Protein AF-A0A498MLU3-F1 (afdb_monomer_lite)

Foldseek 3Di:
DDDPQPVLVVCLVVVNPQVDADPVRDGVLRVCVVVVVVSSNQVSLLSVLLVVLVVVLVVLVVCLVDCVQDPVQDDPVLSVQSVVLSVVLVVCSVPDDDDHSVNSVVSSVVSCVSCVVSVCSSPPPPPD

Organism: Labeo rohita (NCBI:txid84645)

Sequence (128 aa):
MWGQLDTLKTLVELNADFQAINFRGEKAVDVARRYGKLDCAEYLAWAEAKQSLQAFIQDVRDVIADPEKVQGKLSKEDKTVCINTCSAKSDWIHNTKNATIQDFSEQKKHLEDVLAPILLKLNTQCEN

InterPro domains:
  IPR029048 Heat shock protein 70kD, C-terminal domain superfamily [G3DSA:1.20.1270.10] (47-124)
  IPR029048 Heat shock protein 70kD, C-terminal domain superfamily [SSF100934] (48-125)
  IPR036770 Ankyrin repeat-containing domain superfamily [G3DSA:1.25.40.20] (1-46)
  IPR036770 Ankyrin repeat-containing domain superfamily [SSF48403] (2-50)

pLDDT: mean 90.86, std 11.51, range [36.12, 97.81]

Radius of gyration: 18.06 Å; chains: 1; bounding box: 43×30×45 Å

Structure (mmCIF, N/CA/C/O backbone):
data_AF-A0A498MLU3-F1
#
_entry.id   AF-A0A498MLU3-F1
#
loop_
_atom_site.group_PDB
_atom_site.id
_atom_site.type_symbol
_atom_site.label_atom_id
_atom_site.label_alt_id
_atom_site.label_comp_id
_atom_site.label_asym_id
_atom_site.label_entity_id
_atom_site.label_seq_id
_atom_site.pdbx_PDB_ins_code
_atom_site.Cartn_x
_atom_site.Cartn_y
_atom_site.Cartn_z
_atom_site.occupancy
_atom_site.B_iso_or_equiv
_atom_site.auth_seq_id
_atom_site.auth_comp_id
_atom_site.auth_asym_id
_atom_site.auth_atom_id
_atom_site.pdbx_PDB_model_num
ATOM 1 N N . MET A 1 1 ? 19.606 11.201 -21.912 1.00 42.72 1 MET A N 1
ATOM 2 C CA . MET A 1 1 ? 18.433 10.370 -22.256 1.00 42.72 1 MET A CA 1
ATOM 3 C C . MET A 1 1 ? 17.384 10.664 -21.192 1.00 42.72 1 MET A C 1
ATOM 5 O O . MET A 1 1 ? 17.579 10.276 -20.053 1.00 42.72 1 MET A O 1
ATOM 9 N N . TRP A 1 2 ? 16.395 11.499 -21.511 1.00 43.44 2 TRP A N 1
ATOM 10 C CA . TRP A 1 2 ? 15.367 11.963 -20.567 1.00 43.44 2 TRP A CA 1
ATOM 11 C C . TRP A 1 2 ? 14.456 10.785 -20.159 1.00 43.44 2 TRP A C 1
ATOM 13 O O . TRP A 1 2 ? 14.023 10.024 -21.022 1.00 43.44 2 TRP A O 1
ATOM 23 N N . GLY A 1 3 ? 14.132 10.655 -18.869 1.00 60.66 3 GLY A N 1
ATOM 24 C CA . GLY A 1 3 ? 12.722 10.592 -18.469 1.00 60.66 3 GLY A CA 1
ATOM 25 C C . GLY A 1 3 ? 12.034 9.275 -18.173 1.00 60.66 3 GLY A C 1
ATOM 26 O O . GLY A 1 3 ? 10.910 9.342 -17.712 1.00 60.66 3 GLY A O 1
ATOM 27 N N . GLN A 1 4 ? 12.620 8.094 -18.369 1.00 79.19 4 GLN A N 1
ATOM 28 C CA . GLN A 1 4 ? 11.842 6.869 -18.094 1.00 79.19 4 GLN A CA 1
ATOM 29 C C . GLN A 1 4 ? 11.482 6.736 -16.606 1.00 79.19 4 GLN A C 1
ATOM 31 O O . GLN A 1 4 ? 10.320 6.514 -16.277 1.00 79.19 4 GLN A O 1
ATOM 36 N N . LEU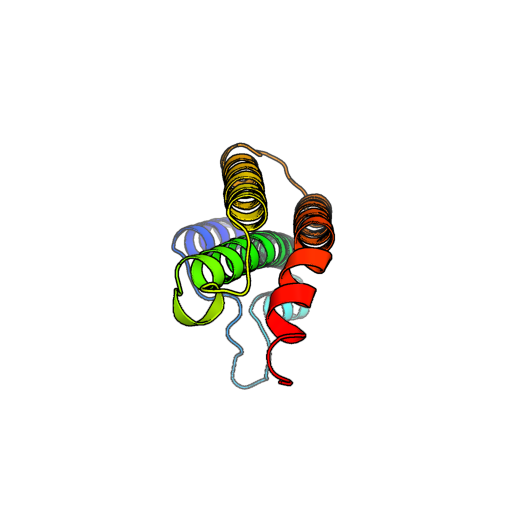 A 1 5 ? 12.454 6.949 -15.715 1.00 90.94 5 LEU A N 1
ATOM 37 C CA . LEU A 1 5 ? 12.221 6.898 -14.273 1.00 90.94 5 LEU A CA 1
ATOM 38 C C . LEU A 1 5 ? 11.464 8.129 -13.757 1.00 90.94 5 LEU A C 1
ATOM 40 O O . LEU A 1 5 ? 10.562 7.982 -12.943 1.00 90.94 5 LEU A O 1
ATOM 44 N N . ASP A 1 6 ? 11.797 9.332 -14.228 1.00 91.75 6 ASP A N 1
ATOM 45 C CA . ASP A 1 6 ? 11.141 10.558 -13.753 1.00 91.75 6 ASP A CA 1
ATOM 46 C C . ASP A 1 6 ? 9.681 10.635 -14.210 1.00 91.75 6 ASP A C 1
ATOM 48 O O . ASP A 1 6 ? 8.806 10.940 -13.407 1.00 91.75 6 ASP A O 1
ATOM 52 N N . THR A 1 7 ? 9.381 10.270 -15.461 1.00 93.00 7 THR A N 1
ATOM 53 C CA . THR A 1 7 ? 7.993 10.170 -15.932 1.00 93.00 7 THR A CA 1
ATOM 54 C C . THR A 1 7 ? 7.230 9.098 -15.164 1.00 93.00 7 THR A C 1
ATOM 56 O O . THR A 1 7 ? 6.083 9.323 -14.793 1.00 93.00 7 THR A O 1
ATOM 59 N N . LEU A 1 8 ? 7.858 7.955 -14.876 1.00 94.12 8 LEU A N 1
ATOM 60 C CA . LEU A 1 8 ? 7.252 6.920 -14.043 1.00 94.12 8 LEU A CA 1
ATOM 61 C C . LEU A 1 8 ? 6.942 7.429 -12.626 1.00 94.12 8 LEU A C 1
ATOM 63 O O . LEU A 1 8 ? 5.845 7.186 -12.129 1.00 94.12 8 LEU A O 1
ATOM 67 N N . LYS A 1 9 ? 7.865 8.168 -11.999 1.00 94.06 9 LYS A N 1
ATOM 68 C CA . LYS A 1 9 ? 7.645 8.817 -10.696 1.00 94.06 9 LYS A CA 1
ATOM 69 C C . LYS A 1 9 ? 6.451 9.761 -10.736 1.00 94.06 9 LYS A C 1
ATOM 71 O O . LYS A 1 9 ? 5.547 9.623 -9.920 1.00 94.06 9 LYS A O 1
ATOM 76 N N . THR A 1 10 ? 6.396 10.638 -11.736 1.00 94.62 10 THR A N 1
ATOM 77 C CA . THR A 1 10 ? 5.261 11.548 -11.927 1.00 94.62 10 THR A CA 1
ATOM 78 C C . THR A 1 10 ? 3.944 10.792 -12.125 1.00 94.62 10 THR A C 1
ATOM 80 O O . THR A 1 10 ? 2.931 11.183 -11.561 1.00 94.62 10 THR A O 1
ATOM 83 N N . LEU A 1 11 ? 3.926 9.690 -12.882 1.00 94.94 11 LEU A N 1
ATOM 84 C CA . LEU A 1 11 ? 2.713 8.880 -13.056 1.00 94.94 11 LEU A CA 1
ATOM 85 C C . LEU A 1 11 ? 2.233 8.268 -11.734 1.00 94.94 11 LEU A C 1
ATOM 87 O O . LEU A 1 11 ? 1.040 8.312 -11.441 1.00 94.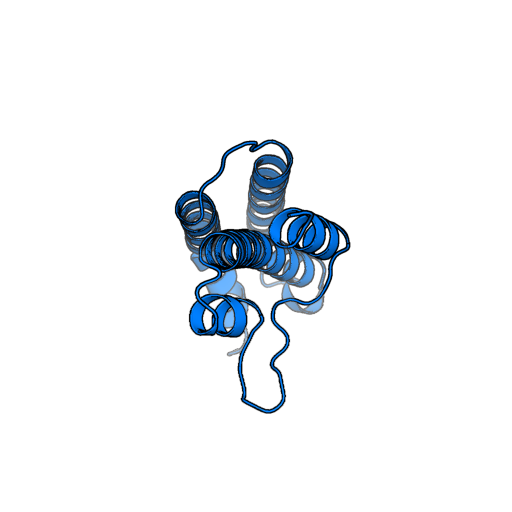94 11 LEU A O 1
ATOM 91 N N . VAL A 1 12 ? 3.149 7.731 -10.925 1.00 94.06 12 VAL A N 1
ATOM 92 C CA . VAL A 1 12 ? 2.822 7.198 -9.593 1.00 94.06 12 VAL A CA 1
ATOM 93 C C . VAL A 1 12 ? 2.296 8.304 -8.671 1.00 94.06 12 VAL A C 1
ATOM 95 O O . VAL A 1 12 ? 1.312 8.091 -7.965 1.00 94.06 12 VAL A O 1
ATOM 98 N N . GLU A 1 13 ? 2.897 9.496 -8.705 1.00 91.62 13 GLU A N 1
ATOM 99 C CA . GLU A 1 13 ? 2.432 10.674 -7.955 1.00 91.62 13 GLU A CA 1
ATOM 100 C C . GLU A 1 13 ? 1.038 11.148 -8.388 1.00 91.62 13 GLU A C 1
ATOM 102 O O . GLU A 1 13 ? 0.275 11.631 -7.556 1.00 91.62 13 GLU A O 1
ATOM 107 N N . LEU A 1 14 ? 0.678 10.960 -9.661 1.00 94.75 14 LEU A N 1
ATOM 108 C CA . LEU A 1 14 ? -0.651 11.242 -10.214 1.00 94.75 14 LEU A CA 1
ATOM 109 C C . LEU A 1 14 ? -1.650 10.086 -10.022 1.00 94.75 14 LEU A C 1
ATOM 111 O O . LEU A 1 14 ? -2.677 10.045 -10.699 1.00 94.75 14 LEU A O 1
ATOM 115 N N . ASN A 1 15 ? -1.358 9.144 -9.118 1.00 91.94 15 ASN A N 1
ATOM 116 C CA . ASN A 1 15 ? -2.209 7.994 -8.809 1.00 91.94 15 ASN A CA 1
ATOM 117 C C . ASN A 1 15 ? -2.503 7.084 -10.017 1.00 91.94 15 ASN A C 1
ATOM 119 O O . ASN A 1 15 ? -3.558 6.451 -10.068 1.00 91.94 15 ASN A O 1
ATOM 123 N N . ALA A 1 16 ? -1.584 6.983 -10.985 1.00 94.00 16 ALA A N 1
ATOM 124 C CA . ALA A 1 16 ? -1.719 6.011 -12.064 1.00 94.00 16 ALA A CA 1
ATOM 125 C C . ALA A 1 16 ? -1.765 4.579 -11.505 1.00 94.00 16 ALA A C 1
ATOM 127 O O . ALA A 1 16 ? -0.978 4.211 -10.629 1.00 94.00 16 ALA A O 1
ATOM 128 N N . ASP A 1 17 ? -2.661 3.756 -12.047 1.00 94.50 17 ASP A N 1
ATOM 129 C CA . ASP A 1 17 ? -2.768 2.352 -11.663 1.00 94.50 17 ASP A CA 1
ATOM 130 C C . ASP A 1 17 ? -1.638 1.528 -12.300 1.00 94.50 17 ASP A C 1
ATOM 132 O O . ASP A 1 17 ? -1.718 1.076 -13.442 1.00 94.50 17 ASP A O 1
ATOM 136 N N . PHE A 1 18 ? -0.557 1.344 -11.543 1.00 92.94 18 PHE A N 1
ATOM 137 C CA . PHE A 1 18 ? 0.577 0.500 -11.923 1.00 92.94 18 PHE A CA 1
ATOM 138 C C . PHE A 1 18 ? 0.397 -0.982 -11.539 1.00 92.94 18 PHE A C 1
ATOM 140 O O . PHE A 1 18 ? 1.267 -1.801 -11.852 1.00 92.94 18 PHE A O 1
ATOM 147 N N . GLN A 1 19 ? -0.710 -1.326 -10.870 1.00 93.56 19 GLN A N 1
ATOM 148 C CA . GLN A 1 19 ? -1.082 -2.695 -10.498 1.00 93.56 19 GLN A CA 1
ATOM 149 C C . GLN A 1 19 ? -1.889 -3.397 -11.591 1.00 93.56 19 GLN A C 1
ATOM 151 O O . GLN A 1 19 ? -1.961 -4.629 -11.602 1.00 93.56 19 GLN A O 1
ATOM 156 N N . ALA A 1 20 ? -2.468 -2.629 -12.516 1.00 95.06 20 ALA A N 1
ATOM 157 C CA . ALA A 1 20 ? -3.159 -3.146 -13.684 1.00 95.06 20 ALA A CA 1
ATOM 158 C C . ALA A 1 20 ? -2.280 -4.113 -14.494 1.00 95.06 20 ALA A C 1
ATOM 160 O O . ALA A 1 20 ? -1.085 -3.888 -14.717 1.00 95.06 20 ALA A O 1
ATOM 161 N N . ILE A 1 21 ? -2.908 -5.187 -14.973 1.00 96.31 21 ILE A N 1
ATOM 162 C CA . ILE A 1 21 ? -2.270 -6.194 -15.818 1.00 96.31 21 ILE A CA 1
ATOM 163 C C . ILE A 1 21 ? -2.565 -5.934 -17.294 1.00 96.31 21 ILE A C 1
ATOM 165 O O . ILE A 1 21 ? -3.673 -5.555 -17.674 1.00 96.31 21 ILE A O 1
ATOM 169 N N . ASN A 1 22 ? -1.571 -6.163 -18.148 1.00 93.94 22 ASN A N 1
ATOM 170 C CA . ASN A 1 22 ? -1.756 -6.114 -19.597 1.00 93.94 22 ASN A CA 1
ATOM 171 C C . ASN A 1 22 ? -2.335 -7.439 -20.149 1.00 93.94 22 ASN A C 1
ATOM 173 O O . ASN A 1 22 ? -2.570 -8.397 -19.415 1.00 93.94 22 ASN A O 1
ATOM 177 N N . PHE A 1 23 ? -2.506 -7.536 -21.473 1.00 95.38 23 PHE A N 1
ATOM 178 C CA . PHE A 1 23 ? -3.009 -8.744 -22.154 1.00 95.38 23 PHE A CA 1
ATOM 179 C C . PHE A 1 23 ? -2.144 -10.006 -21.959 1.00 95.38 23 PHE A C 1
ATOM 181 O O . PHE A 1 23 ? -2.581 -11.105 -22.289 1.00 95.38 23 PHE A O 1
ATOM 188 N N . ARG A 1 24 ? -0.912 -9.863 -21.453 1.00 92.88 24 ARG A N 1
ATOM 189 C CA . ARG A 1 24 ? -0.006 -10.967 -21.104 1.00 92.88 24 ARG A CA 1
ATOM 190 C C . ARG A 1 24 ? -0.038 -11.315 -19.613 1.00 92.88 24 ARG A C 1
ATOM 192 O O . ARG A 1 24 ? 0.751 -12.153 -19.189 1.00 92.88 24 ARG A O 1
ATOM 199 N N . GLY A 1 25 ? -0.902 -10.671 -18.828 1.00 95.69 25 GLY A N 1
ATOM 200 C CA . GLY A 1 25 ? -0.964 -10.842 -17.377 1.00 95.69 25 GLY A CA 1
ATOM 201 C C . GLY A 1 25 ? 0.197 -10.188 -16.623 1.00 95.69 25 GLY A C 1
ATOM 202 O O . GLY A 1 25 ? 0.447 -10.552 -15.481 1.00 95.69 25 GLY A O 1
ATOM 203 N N . GLU A 1 26 ? 0.928 -9.258 -17.245 1.00 95.56 26 GLU A N 1
ATOM 204 C CA . GLU A 1 26 ? 2.081 -8.590 -16.627 1.00 95.56 26 GLU A CA 1
ATOM 205 C C . GLU A 1 26 ? 1.669 -7.257 -16.000 1.00 95.56 26 GLU A C 1
ATOM 207 O O . GLU A 1 26 ? 1.020 -6.445 -16.670 1.00 95.56 26 GLU A O 1
ATOM 212 N N . LYS A 1 27 ? 2.115 -7.000 -14.764 1.00 96.19 27 LYS A N 1
ATOM 213 C CA . LYS A 1 27 ? 2.069 -5.666 -14.153 1.00 96.19 27 LYS A CA 1
ATOM 214 C C . LYS A 1 27 ? 3.180 -4.778 -14.714 1.00 96.19 27 LYS A C 1
ATOM 216 O O . LYS A 1 27 ? 4.139 -5.256 -15.329 1.00 96.19 27 LYS A O 1
ATOM 221 N N . ALA A 1 28 ? 3.122 -3.478 -14.422 1.00 95.06 28 ALA A N 1
ATOM 222 C CA . ALA A 1 28 ? 4.170 -2.534 -14.815 1.00 95.06 28 ALA A CA 1
ATOM 223 C C . ALA A 1 28 ? 5.576 -2.975 -14.351 1.00 95.06 28 ALA A C 1
ATOM 225 O O . ALA A 1 28 ? 6.548 -2.850 -15.102 1.00 95.06 28 ALA A O 1
ATOM 226 N N . VAL A 1 29 ? 5.687 -3.540 -13.139 1.00 95.69 29 VAL A N 1
ATOM 227 C CA . VAL A 1 29 ? 6.966 -4.009 -12.576 1.00 95.69 29 VAL A CA 1
ATOM 228 C C . VAL A 1 29 ? 7.550 -5.189 -13.360 1.00 95.69 29 VAL A C 1
ATOM 230 O O . VAL A 1 29 ? 8.761 -5.249 -13.582 1.00 95.69 29 VAL A O 1
ATOM 233 N N . ASP A 1 30 ? 6.702 -6.094 -13.847 1.00 95.44 30 ASP A N 1
ATOM 234 C CA . ASP A 1 30 ? 7.121 -7.267 -14.618 1.00 95.44 30 ASP A CA 1
ATOM 235 C C . ASP A 1 30 ? 7.627 -6.854 -15.998 1.00 95.44 30 ASP A C 1
ATOM 237 O O . ASP A 1 30 ? 8.679 -7.312 -16.451 1.00 95.44 30 ASP A O 1
ATOM 241 N N . VAL A 1 31 ? 6.927 -5.908 -16.632 1.00 94.81 31 VAL A N 1
ATOM 242 C CA . VAL A 1 31 ? 7.357 -5.307 -17.897 1.00 94.81 31 VAL A CA 1
ATOM 243 C C . VAL A 1 31 ? 8.716 -4.622 -17.725 1.00 94.81 31 VAL A C 1
ATOM 245 O O . VAL A 1 31 ? 9.622 -4.854 -18.528 1.00 94.81 31 VAL A O 1
ATOM 248 N N . ALA A 1 32 ? 8.901 -3.833 -16.661 1.00 95.19 32 ALA A N 1
ATOM 249 C CA . ALA A 1 32 ? 10.174 -3.170 -16.382 1.00 95.19 32 ALA A CA 1
ATOM 250 C C . ALA A 1 32 ? 11.326 -4.179 -16.222 1.00 95.19 32 ALA A C 1
ATOM 252 O O . ALA A 1 32 ? 12.375 -4.014 -16.850 1.00 95.19 32 ALA A O 1
ATOM 253 N N . ARG A 1 33 ? 11.121 -5.267 -15.465 1.00 94.62 33 ARG A N 1
ATOM 254 C CA . ARG A 1 33 ? 12.117 -6.344 -15.309 1.00 94.62 33 ARG A CA 1
ATOM 255 C C . ARG A 1 33 ? 12.432 -7.034 -16.634 1.00 94.62 33 ARG A C 1
ATOM 257 O O . ARG A 1 33 ? 13.603 -7.209 -16.960 1.00 94.62 33 ARG A O 1
ATOM 264 N N . ARG A 1 34 ? 11.409 -7.371 -17.426 1.00 94.50 34 ARG A N 1
ATOM 265 C CA . ARG A 1 34 ? 11.569 -8.060 -18.717 1.00 94.50 34 ARG A CA 1
ATOM 266 C C . ARG A 1 34 ? 12.415 -7.269 -19.714 1.00 94.50 34 ARG A C 1
ATOM 268 O O . ARG A 1 34 ? 13.158 -7.868 -20.484 1.00 94.50 34 ARG A O 1
ATOM 275 N N . TYR A 1 35 ? 12.328 -5.940 -19.692 1.00 93.00 35 TYR A N 1
ATOM 276 C CA . TYR A 1 35 ? 13.136 -5.062 -20.545 1.00 93.00 35 TYR A CA 1
ATOM 277 C C . TYR A 1 35 ? 14.435 -4.567 -19.882 1.00 93.00 35 TYR A C 1
ATOM 279 O O . TYR A 1 35 ? 15.077 -3.656 -20.408 1.00 93.00 35 TYR A O 1
ATOM 287 N N . GLY A 1 36 ? 14.830 -5.128 -18.732 1.00 92.94 36 GLY A N 1
ATOM 288 C CA . GLY A 1 36 ? 16.068 -4.763 -18.034 1.00 92.94 36 GLY A CA 1
ATOM 289 C C . GLY A 1 36 ? 16.065 -3.350 -17.440 1.00 92.94 36 GLY A C 1
ATOM 290 O O . GLY A 1 36 ? 17.123 -2.776 -17.198 1.00 92.94 36 GLY A O 1
ATOM 291 N N . LYS A 1 37 ? 14.889 -2.760 -17.210 1.00 94.06 37 LYS A N 1
ATOM 292 C CA . LYS A 1 37 ? 14.717 -1.429 -16.611 1.00 94.06 37 LYS A CA 1
ATOM 293 C C . LYS A 1 37 ? 14.693 -1.536 -15.089 1.00 94.06 37 LYS A C 1
ATOM 295 O O . LYS A 1 37 ? 13.659 -1.311 -14.465 1.00 94.06 37 LYS A O 1
ATOM 300 N N . LEU A 1 38 ? 15.830 -1.916 -14.507 1.00 93.19 38 LEU A N 1
ATOM 301 C CA . LEU A 1 38 ? 15.932 -2.250 -13.082 1.00 93.19 38 LEU A CA 1
ATOM 302 C C . LEU A 1 38 ? 15.565 -1.076 -12.165 1.00 93.19 38 LEU A C 1
ATOM 304 O O . LEU A 1 38 ? 14.763 -1.284 -11.266 1.00 93.19 38 LEU A O 1
ATOM 308 N N . ASP A 1 39 ? 16.011 0.150 -12.456 1.00 94.50 39 ASP A N 1
ATOM 309 C CA . ASP A 1 39 ? 15.651 1.332 -11.650 1.00 94.50 39 ASP A CA 1
ATOM 310 C C . ASP A 1 39 ? 14.134 1.591 -11.639 1.00 94.50 39 ASP A C 1
ATOM 312 O O . ASP A 1 39 ? 13.547 1.970 -10.627 1.00 94.50 39 ASP A O 1
ATOM 316 N N . CYS A 1 40 ? 13.469 1.361 -12.778 1.00 94.44 40 CYS A N 1
ATOM 317 C CA . CYS A 1 40 ? 12.014 1.475 -12.878 1.00 94.44 40 CYS A CA 1
ATOM 318 C C . CYS A 1 40 ? 11.319 0.346 -12.111 1.00 94.44 40 CYS A C 1
ATOM 320 O O . CYS A 1 40 ? 10.326 0.591 -11.434 1.00 94.44 40 CYS A O 1
ATOM 322 N N . ALA A 1 41 ? 11.837 -0.881 -12.207 1.00 95.44 41 ALA A N 1
ATOM 323 C CA . ALA A 1 41 ? 11.305 -2.028 -11.480 1.00 95.44 41 ALA A CA 1
ATOM 324 C C . ALA A 1 41 ? 11.460 -1.865 -9.960 1.00 95.44 41 ALA A C 1
ATOM 326 O O . ALA A 1 41 ? 10.540 -2.197 -9.217 1.00 95.44 41 ALA A O 1
ATOM 327 N N . GLU A 1 42 ? 12.593 -1.339 -9.500 1.00 95.25 42 GLU A N 1
ATOM 328 C CA . GLU A 1 42 ? 12.844 -1.051 -8.089 1.00 95.25 42 GLU A CA 1
ATOM 329 C C . GLU A 1 42 ? 11.900 0.038 -7.578 1.00 95.25 42 GLU A C 1
ATOM 331 O O . GLU A 1 42 ? 11.232 -0.152 -6.562 1.00 95.25 42 GLU A O 1
ATOM 336 N N . TYR A 1 43 ? 11.756 1.136 -8.324 1.00 95.62 43 TYR A N 1
ATOM 337 C CA . TYR A 1 43 ? 10.818 2.193 -7.962 1.00 95.62 43 TYR A CA 1
ATOM 338 C C . TYR A 1 43 ? 9.355 1.716 -7.956 1.00 95.62 43 TYR A C 1
ATOM 340 O O . TYR A 1 43 ? 8.597 2.073 -7.058 1.00 95.62 43 TYR A O 1
ATOM 348 N N . LEU A 1 44 ? 8.953 0.871 -8.910 1.00 96.25 44 LEU A N 1
ATOM 349 C CA . LEU A 1 44 ? 7.614 0.273 -8.934 1.00 96.25 44 LEU A CA 1
ATOM 350 C C . LEU A 1 44 ? 7.370 -0.651 -7.740 1.00 96.25 44 LEU A C 1
ATOM 352 O O . LEU A 1 44 ? 6.307 -0.577 -7.132 1.00 96.25 44 LEU A O 1
ATOM 356 N N . ALA A 1 45 ? 8.348 -1.479 -7.366 1.00 96.12 45 ALA A N 1
ATOM 357 C CA . ALA A 1 45 ? 8.247 -2.330 -6.181 1.00 96.12 45 ALA A CA 1
ATOM 358 C C . ALA A 1 45 ? 8.155 -1.498 -4.887 1.00 96.12 45 ALA A C 1
ATOM 360 O O . ALA A 1 45 ? 7.392 -1.824 -3.978 1.00 96.12 45 ALA A O 1
ATOM 361 N N . TRP A 1 46 ? 8.892 -0.386 -4.822 1.00 96.50 46 TRP A N 1
ATOM 362 C CA . TRP A 1 46 ? 8.785 0.599 -3.747 1.00 96.50 46 TRP A CA 1
ATOM 363 C C . TRP A 1 46 ? 7.398 1.244 -3.679 1.00 96.50 46 TRP A C 1
ATOM 365 O O . TRP A 1 46 ? 6.792 1.294 -2.605 1.00 96.50 46 TRP A O 1
ATOM 375 N N . ALA A 1 47 ? 6.862 1.678 -4.821 1.00 96.25 47 ALA A N 1
ATOM 376 C CA . ALA A 1 47 ? 5.530 2.264 -4.911 1.00 96.25 47 ALA A CA 1
ATOM 377 C C . ALA A 1 47 ? 4.438 1.257 -4.521 1.00 96.25 47 ALA A C 1
ATOM 379 O O . ALA A 1 47 ? 3.506 1.616 -3.805 1.00 96.25 47 ALA A O 1
ATOM 380 N N . GLU A 1 48 ? 4.579 -0.008 -4.923 1.00 95.81 48 GLU A N 1
ATOM 381 C CA . GLU A 1 48 ? 3.693 -1.111 -4.544 1.00 95.81 48 GLU A CA 1
ATOM 382 C C . GLU A 1 48 ? 3.690 -1.353 -3.031 1.00 95.81 48 GLU A C 1
ATOM 384 O O . GLU A 1 48 ? 2.619 -1.446 -2.434 1.00 95.81 48 GLU A O 1
ATOM 389 N N . ALA A 1 49 ? 4.857 -1.388 -2.382 1.00 96.56 49 ALA A N 1
ATOM 390 C CA . ALA A 1 49 ? 4.938 -1.564 -0.932 1.00 96.56 49 ALA A CA 1
ATOM 391 C C . ALA A 1 49 ? 4.283 -0.395 -0.174 1.00 96.56 49 ALA A C 1
ATOM 393 O O . ALA A 1 49 ? 3.497 -0.613 0.753 1.00 96.56 49 ALA A O 1
ATOM 394 N N . LYS A 1 50 ? 4.541 0.845 -0.612 1.00 96.44 50 LYS A N 1
ATOM 395 C CA . LYS A 1 50 ? 3.899 2.046 -0.062 1.00 96.44 50 LYS A CA 1
ATOM 396 C C . LYS A 1 50 ? 2.379 2.015 -0.249 1.00 96.44 50 LYS A C 1
ATOM 398 O O . LYS A 1 50 ? 1.647 2.218 0.719 1.00 96.44 50 LYS A O 1
ATOM 403 N N . GLN A 1 51 ? 1.905 1.723 -1.461 1.00 95.75 51 GLN A N 1
ATOM 404 C CA . GLN A 1 51 ? 0.478 1.632 -1.779 1.00 95.75 51 GLN A CA 1
ATOM 405 C C . GLN A 1 51 ? -0.205 0.516 -0.982 1.00 95.75 51 GLN A C 1
ATOM 407 O O . GLN A 1 51 ? -1.309 0.713 -0.495 1.00 95.75 51 GLN A O 1
ATOM 412 N N . SER A 1 52 ? 0.457 -0.625 -0.788 1.00 96.31 52 SER A N 1
ATOM 413 C CA . SER A 1 52 ? -0.055 -1.755 -0.003 1.00 96.31 52 SER A CA 1
ATOM 414 C C . SER A 1 52 ? -0.310 -1.382 1.460 1.00 96.31 52 SER A C 1
ATOM 416 O O . SER A 1 52 ? -1.332 -1.767 2.029 1.00 96.31 52 SER A O 1
ATOM 418 N N . LEU A 1 53 ? 0.581 -0.590 2.068 1.00 97.31 53 LEU A N 1
ATOM 419 C CA . LEU A 1 53 ? 0.360 -0.043 3.407 1.00 97.31 53 LEU A CA 1
ATOM 420 C C . LEU A 1 53 ? -0.784 0.985 3.419 1.00 97.31 53 LEU A C 1
ATOM 422 O O . LEU A 1 53 ? -1.632 0.937 4.306 1.00 97.31 53 LEU A O 1
ATOM 426 N N . GLN A 1 54 ? -0.829 1.897 2.443 1.00 96.50 54 GLN A N 1
ATOM 427 C CA . GLN A 1 54 ? -1.897 2.902 2.340 1.00 96.50 54 GLN A CA 1
ATOM 428 C C . GLN A 1 54 ? -3.278 2.264 2.146 1.00 96.50 54 GLN A C 1
ATOM 430 O O . GLN A 1 54 ? -4.230 2.677 2.801 1.00 96.50 54 GLN A O 1
ATOM 435 N N . ALA A 1 55 ? -3.369 1.243 1.292 1.00 96.38 55 ALA A N 1
ATOM 436 C CA . ALA A 1 55 ? -4.586 0.480 1.055 1.00 96.38 55 ALA A CA 1
ATOM 437 C C . ALA A 1 55 ? -5.053 -0.202 2.342 1.00 96.38 55 ALA A C 1
ATOM 439 O O . ALA A 1 55 ? -6.192 -0.011 2.740 1.00 96.38 55 ALA A O 1
ATOM 440 N N . PHE A 1 56 ? -4.155 -0.877 3.068 1.00 96.69 56 PHE A N 1
ATOM 441 C CA . PHE A 1 56 ? -4.527 -1.527 4.325 1.00 96.69 56 PHE A CA 1
ATOM 442 C C . PHE A 1 56 ? -4.994 -0.529 5.398 1.00 96.69 56 PHE A C 1
ATOM 444 O O . PHE A 1 56 ? -5.965 -0.782 6.106 1.00 96.69 56 PHE A O 1
ATOM 451 N N . ILE A 1 57 ? -4.348 0.639 5.498 1.00 97.38 57 ILE A N 1
ATOM 452 C CA . ILE A 1 57 ? -4.818 1.731 6.366 1.00 97.38 57 ILE A CA 1
ATOM 453 C C . ILE A 1 57 ? -6.235 2.168 5.972 1.00 97.38 57 ILE A C 1
ATOM 455 O O . ILE A 1 57 ? -7.065 2.408 6.851 1.00 97.38 57 ILE A O 1
ATOM 459 N N . GLN A 1 58 ? -6.506 2.297 4.672 1.00 96.88 58 GLN A N 1
ATOM 460 C CA . GLN A 1 58 ? -7.817 2.705 4.180 1.00 96.88 58 GLN A CA 1
ATOM 461 C C . GLN A 1 58 ? -8.877 1.632 4.445 1.00 96.88 58 GLN A C 1
ATOM 463 O O . GLN A 1 58 ? -9.917 1.962 5.002 1.00 96.88 58 GLN A O 1
ATOM 468 N N . ASP A 1 59 ? -8.580 0.360 4.178 1.00 94.94 59 ASP A N 1
ATOM 469 C CA . ASP A 1 59 ? -9.478 -0.766 4.453 1.00 94.94 59 ASP A CA 1
ATOM 470 C C . ASP A 1 59 ? -9.889 -0.799 5.931 1.00 94.94 59 ASP A C 1
ATOM 472 O O . ASP A 1 59 ? -11.063 -0.951 6.269 1.00 94.94 59 ASP A O 1
ATOM 476 N N . VAL A 1 60 ? -8.927 -0.602 6.838 1.00 94.44 60 VAL A N 1
ATOM 477 C CA . VAL A 1 60 ? -9.193 -0.542 8.280 1.00 94.44 60 VAL A CA 1
ATOM 478 C C . VAL A 1 60 ? -10.086 0.651 8.623 1.00 94.44 60 VAL A C 1
ATOM 480 O O . VAL A 1 60 ? -11.025 0.508 9.407 1.00 94.44 60 VAL A O 1
ATOM 483 N N . ARG A 1 61 ? -9.827 1.828 8.040 1.00 94.88 61 ARG A N 1
ATOM 484 C CA . ARG A 1 61 ? -10.668 3.019 8.238 1.00 94.88 61 ARG A CA 1
ATOM 485 C C . ARG A 1 61 ? -12.091 2.798 7.739 1.00 94.88 61 ARG A C 1
ATOM 487 O O . ARG A 1 61 ? -13.022 3.160 8.454 1.00 94.88 61 ARG A O 1
ATOM 494 N N . ASP A 1 62 ? -12.250 2.173 6.581 1.00 94.38 62 ASP A N 1
ATOM 495 C CA . ASP A 1 62 ? -13.552 1.875 5.986 1.00 94.38 62 ASP A CA 1
ATOM 496 C C . ASP A 1 62 ? -14.330 0.877 6.850 1.00 94.38 62 ASP A C 1
ATOM 498 O O . ASP A 1 62 ? -15.511 1.085 7.123 1.00 94.38 62 ASP A O 1
ATOM 502 N N . VAL A 1 63 ? -13.659 -0.153 7.381 1.00 91.62 63 VAL A N 1
ATOM 503 C CA . VAL A 1 63 ? -14.261 -1.083 8.350 1.00 91.62 63 VAL A CA 1
ATOM 504 C C . VAL A 1 63 ? -14.740 -0.353 9.602 1.00 91.62 63 VAL A C 1
ATOM 506 O O . VAL A 1 63 ? -15.813 -0.669 10.097 1.00 91.62 63 VAL A O 1
ATOM 509 N N . ILE A 1 64 ? -13.981 0.616 10.122 1.00 91.44 64 ILE A N 1
ATOM 510 C CA . ILE A 1 64 ? -14.350 1.354 11.344 1.00 91.44 64 ILE A CA 1
ATOM 511 C C . ILE A 1 64 ? -15.475 2.358 11.103 1.00 91.44 64 ILE A C 1
ATOM 513 O O . ILE A 1 64 ? -16.278 2.606 12.007 1.00 91.44 64 ILE A O 1
ATOM 517 N N . ALA A 1 65 ? -15.501 2.956 9.914 1.00 91.19 65 ALA A N 1
ATOM 518 C CA . ALA A 1 65 ? -16.519 3.910 9.505 1.00 91.19 65 ALA A CA 1
ATOM 519 C C . ALA A 1 65 ? -17.875 3.238 9.255 1.00 91.19 65 ALA A C 1
ATOM 521 O O . ALA A 1 65 ? -18.896 3.905 9.395 1.00 91.19 65 ALA A O 1
ATOM 522 N N . ASP A 1 66 ? -17.880 1.944 8.924 1.00 91.62 66 ASP A N 1
ATOM 523 C CA . ASP A 1 66 ? -19.071 1.128 8.695 1.00 91.62 66 ASP A CA 1
ATOM 524 C C . ASP A 1 66 ? -19.732 0.707 10.028 1.00 91.62 66 ASP A C 1
ATOM 526 O O . ASP A 1 66 ? -19.231 -0.191 10.720 1.00 91.62 66 ASP A O 1
ATOM 530 N N . PRO A 1 67 ? -20.875 1.314 10.413 1.00 87.19 67 PRO A N 1
ATOM 531 C CA . PRO A 1 67 ? -21.543 0.999 11.669 1.00 87.19 67 PRO A CA 1
ATOM 532 C C . PRO A 1 67 ? -22.031 -0.449 11.726 1.00 87.19 67 PRO A C 1
ATOM 534 O O . PRO A 1 67 ? -21.995 -1.034 12.803 1.00 87.19 67 PRO A O 1
ATOM 537 N N . GLU A 1 68 ? -22.432 -1.050 10.601 1.00 87.88 68 GLU A N 1
ATOM 538 C CA . GLU A 1 68 ? -22.920 -2.436 10.563 1.00 87.88 68 GLU A CA 1
ATOM 539 C C . GLU A 1 68 ? -21.801 -3.423 10.907 1.00 87.88 68 GLU A C 1
ATOM 541 O O . GLU A 1 68 ? -22.027 -4.434 11.578 1.00 87.88 68 GLU A O 1
ATOM 546 N N . LYS A 1 69 ? -20.565 -3.104 10.510 1.00 84.12 69 LYS A N 1
ATOM 547 C CA . LYS A 1 69 ? -19.394 -3.921 10.840 1.00 84.12 69 LYS A CA 1
ATOM 548 C C . LYS A 1 69 ? -18.924 -3.747 12.276 1.00 84.12 69 LYS A C 1
ATOM 550 O O . LYS A 1 69 ? -18.405 -4.708 12.833 1.00 84.12 69 LYS A O 1
ATOM 555 N N . VAL A 1 70 ? -19.081 -2.574 12.894 1.00 88.56 70 VAL A N 1
ATOM 556 C CA . VAL A 1 70 ? -18.483 -2.306 14.221 1.00 88.56 70 VAL A CA 1
ATOM 557 C C . VAL A 1 70 ? -19.459 -2.205 15.384 1.00 88.56 70 VAL A C 1
ATOM 559 O O . VAL A 1 70 ? -19.029 -2.291 16.539 1.00 88.56 70 VAL A O 1
ATOM 562 N N . GLN A 1 71 ? -20.745 -1.963 15.133 1.00 86.00 71 GLN A N 1
ATOM 563 C CA . GLN A 1 71 ? -21.744 -1.795 16.186 1.00 86.00 71 GLN A CA 1
ATOM 564 C C . GLN A 1 71 ? -21.912 -3.102 16.964 1.00 86.00 71 GLN A C 1
ATOM 566 O O . GLN A 1 71 ? -22.109 -4.166 16.391 1.00 86.00 71 GLN A O 1
ATOM 571 N N . GLY A 1 72 ? -21.778 -3.029 18.290 1.00 82.88 72 GLY A N 1
ATOM 572 C CA . GLY A 1 72 ? -21.839 -4.199 19.171 1.00 82.88 72 GLY A CA 1
ATOM 573 C C . GLY A 1 72 ? -20.615 -5.125 19.117 1.00 82.88 72 GLY A C 1
ATOM 574 O O . GLY A 1 72 ? -20.435 -5.905 20.044 1.00 82.88 72 GLY A O 1
ATOM 575 N N . LYS A 1 73 ? -19.746 -5.009 18.099 1.00 86.81 73 LYS A N 1
ATOM 576 C CA . LYS A 1 73 ? -18.558 -5.867 17.928 1.00 86.81 73 LYS A CA 1
ATOM 577 C C . LYS A 1 73 ? -17.268 -5.264 18.481 1.00 86.81 73 LYS A C 1
ATOM 579 O O . LYS A 1 73 ? -16.439 -5.993 19.018 1.00 86.81 73 LYS A O 1
ATOM 584 N N . LEU A 1 74 ? -17.085 -3.948 18.346 1.00 90.00 74 LEU A N 1
ATOM 585 C CA . LEU A 1 74 ? -15.871 -3.251 18.788 1.00 90.00 74 LEU A CA 1
ATOM 586 C C . LEU A 1 74 ? -16.151 -2.300 19.947 1.00 90.00 74 LEU A C 1
ATOM 588 O O . LEU A 1 74 ? -17.093 -1.500 19.889 1.00 90.00 74 LEU A O 1
ATOM 592 N N . SER A 1 75 ? -15.286 -2.329 20.965 1.00 91.25 75 SER A N 1
ATOM 593 C CA . SER A 1 75 ? -15.341 -1.358 22.058 1.00 91.25 75 SER A CA 1
ATOM 594 C C . SER A 1 75 ? -14.871 0.031 21.606 1.00 91.25 75 SER A C 1
ATOM 596 O O . SER A 1 75 ? -14.298 0.214 20.526 1.00 91.25 75 SER A O 1
ATOM 598 N N . LYS A 1 76 ? -15.108 1.049 22.443 1.00 90.62 76 LYS A N 1
ATOM 599 C CA . LYS A 1 76 ? -14.609 2.407 22.186 1.00 90.62 76 LYS A CA 1
ATOM 600 C C . LYS A 1 76 ? -13.077 2.436 22.158 1.00 90.62 76 LYS A C 1
ATOM 602 O O . LYS A 1 76 ? -12.487 3.160 21.356 1.00 90.62 76 LYS A O 1
ATOM 607 N N . GLU A 1 77 ? -12.449 1.633 23.007 1.00 92.12 77 GLU A N 1
ATOM 608 C CA . GLU A 1 77 ? -11.002 1.459 23.092 1.00 92.12 77 GLU A CA 1
ATOM 609 C C . GLU A 1 77 ? -10.467 0.798 21.819 1.00 92.12 77 GLU A C 1
ATOM 611 O O . GLU A 1 77 ? -9.546 1.347 21.221 1.00 92.12 77 GLU A O 1
ATOM 616 N N . ASP A 1 78 ? -11.091 -0.291 21.344 1.00 93.12 78 ASP A N 1
ATOM 617 C CA . ASP A 1 78 ? -10.701 -0.962 20.091 1.00 93.12 78 ASP A CA 1
ATOM 618 C C . ASP A 1 78 ? -10.722 0.022 18.907 1.00 93.12 78 ASP A C 1
ATOM 620 O O . ASP A 1 78 ? -9.743 0.146 18.169 1.00 93.12 78 ASP A O 1
ATOM 624 N N . LYS A 1 79 ? -11.803 0.804 18.766 1.00 91.75 79 LYS A N 1
ATOM 625 C CA . LYS A 1 79 ? -11.911 1.836 17.717 1.00 91.75 79 LYS A CA 1
ATOM 626 C C . LYS A 1 79 ? -10.819 2.898 17.841 1.00 91.75 79 LYS A C 1
ATOM 628 O O . LYS A 1 79 ? -10.242 3.313 16.838 1.00 91.75 79 LYS A O 1
ATOM 633 N N . THR A 1 80 ? -10.529 3.330 19.068 1.00 94.19 80 THR A N 1
ATOM 634 C CA . THR A 1 80 ? -9.498 4.339 19.347 1.00 94.19 80 THR A CA 1
ATOM 635 C C . THR A 1 80 ? -8.108 3.826 18.980 1.00 94.19 80 THR A C 1
ATOM 637 O O . THR A 1 80 ? -7.342 4.559 18.355 1.00 94.19 80 THR A O 1
ATOM 640 N N . VAL A 1 81 ? -7.789 2.567 19.306 1.00 95.19 81 VAL A N 1
ATOM 641 C CA . VAL A 1 81 ? -6.528 1.922 18.911 1.00 95.19 81 VAL A CA 1
ATOM 642 C C . VAL A 1 81 ? -6.394 1.931 17.395 1.00 95.19 81 VAL A C 1
ATOM 644 O O . VAL A 1 81 ? -5.399 2.445 16.887 1.00 95.19 81 VAL A O 1
ATOM 647 N N . CYS A 1 82 ? -7.412 1.469 16.665 1.00 94.19 82 CYS A N 1
ATOM 648 C CA . CYS A 1 82 ? -7.336 1.436 15.211 1.00 94.19 82 CYS A CA 1
ATOM 649 C C . CYS A 1 82 ? -7.131 2.822 14.592 1.00 94.19 82 CYS A C 1
ATOM 651 O O . CYS A 1 82 ? -6.260 2.982 13.736 1.00 94.19 82 CYS A O 1
ATOM 653 N N . ILE A 1 83 ? -7.902 3.825 15.029 1.00 94.69 83 ILE A N 1
ATOM 654 C CA . ILE A 1 83 ? -7.794 5.202 14.526 1.00 94.69 83 ILE A CA 1
ATOM 655 C C . ILE A 1 83 ? -6.389 5.748 14.792 1.00 94.69 83 ILE A C 1
ATOM 657 O O . ILE A 1 83 ? -5.741 6.242 13.870 1.00 94.69 83 ILE A O 1
ATOM 661 N N . ASN A 1 84 ? -5.891 5.616 16.023 1.00 96.12 84 ASN A N 1
ATOM 662 C CA . ASN A 1 84 ? -4.584 6.140 16.407 1.00 96.12 84 ASN A CA 1
ATOM 663 C C . ASN A 1 84 ? -3.447 5.450 15.650 1.00 96.12 84 ASN A C 1
ATOM 665 O O . ASN A 1 84 ? -2.556 6.128 15.140 1.00 96.12 84 ASN A O 1
ATOM 669 N N . THR A 1 85 ? -3.474 4.118 15.535 1.00 96.00 85 THR A N 1
ATOM 670 C CA . THR A 1 85 ? -2.437 3.386 14.798 1.00 96.00 85 THR A CA 1
ATOM 671 C C . THR A 1 85 ? -2.490 3.715 13.304 1.00 96.00 85 THR A C 1
ATOM 673 O O . THR A 1 85 ? -1.446 3.995 12.720 1.00 96.00 85 THR A O 1
ATOM 676 N N . CYS A 1 86 ? -3.674 3.781 12.685 1.00 96.56 86 CYS A N 1
ATOM 677 C CA . CYS A 1 86 ? -3.825 4.165 11.275 1.00 96.56 86 CYS A CA 1
ATOM 678 C C . CYS A 1 86 ? -3.326 5.588 10.994 1.00 96.56 86 CYS A C 1
ATOM 680 O O . CYS A 1 86 ? -2.650 5.821 9.988 1.00 96.56 86 CYS A O 1
ATOM 682 N N . SER A 1 87 ? -3.638 6.541 11.876 1.00 97.00 87 SER A N 1
ATOM 683 C CA . SER A 1 87 ? -3.147 7.918 11.773 1.00 97.00 87 SER A CA 1
ATOM 684 C C . SER A 1 87 ? -1.629 7.975 11.919 1.00 97.00 87 SER A C 1
ATOM 686 O O . SER A 1 87 ? -0.969 8.502 11.032 1.00 97.00 87 SER A O 1
ATOM 688 N N . ALA A 1 88 ? -1.058 7.310 12.928 1.00 97.06 88 ALA A N 1
ATOM 689 C CA . ALA A 1 88 ? 0.392 7.256 13.116 1.00 97.06 88 ALA A CA 1
ATOM 690 C C . ALA A 1 88 ? 1.131 6.660 11.902 1.00 97.06 88 ALA A C 1
ATOM 692 O O . ALA A 1 88 ? 2.166 7.184 11.488 1.00 97.06 88 ALA A O 1
ATOM 693 N N . LYS A 1 89 ? 0.602 5.585 11.294 1.00 96.94 89 LYS A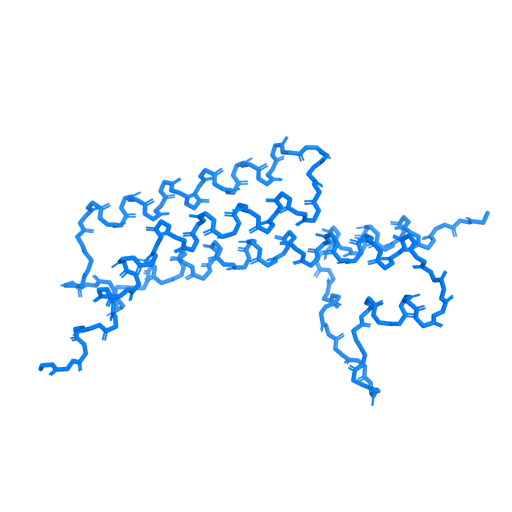 N 1
ATOM 694 C CA . LYS A 1 89 ? 1.182 5.017 10.065 1.00 96.94 89 LYS A CA 1
ATOM 695 C C . LYS A 1 89 ? 1.025 5.959 8.868 1.00 96.94 89 LYS A C 1
ATOM 697 O O . LYS A 1 89 ? 1.971 6.102 8.102 1.00 96.94 89 LYS A O 1
ATOM 702 N N . SER A 1 90 ? -0.119 6.632 8.724 1.00 96.56 90 SER A N 1
ATOM 703 C CA . SER A 1 90 ? -0.324 7.637 7.665 1.00 96.56 90 SER A CA 1
ATOM 704 C C . SER A 1 90 ? 0.689 8.776 7.785 1.00 96.56 90 SER A C 1
ATOM 706 O O . SER A 1 90 ? 1.371 9.103 6.817 1.00 96.56 90 SER A O 1
ATOM 708 N N . ASP A 1 91 ? 0.848 9.324 8.990 1.00 97.12 91 ASP A N 1
ATOM 709 C CA . ASP A 1 91 ? 1.791 10.404 9.273 1.00 97.12 91 ASP A CA 1
ATOM 710 C C . ASP A 1 91 ? 3.231 9.975 8.985 1.00 97.12 91 ASP A C 1
ATOM 712 O O . ASP A 1 91 ? 4.010 10.739 8.414 1.00 97.12 91 ASP A O 1
ATOM 716 N N . TRP A 1 92 ? 3.591 8.734 9.319 1.00 97.25 92 TRP A N 1
ATOM 717 C CA . TRP A 1 92 ? 4.900 8.185 8.978 1.00 97.25 92 TRP A CA 1
ATOM 718 C C . TRP A 1 92 ? 5.129 8.141 7.458 1.00 97.25 92 TRP A C 1
ATOM 720 O O . TRP A 1 92 ? 6.184 8.576 6.998 1.00 97.25 92 TRP A O 1
ATOM 730 N N . ILE A 1 93 ? 4.138 7.711 6.665 1.00 95.19 93 ILE A N 1
ATOM 731 C CA . ILE A 1 93 ? 4.229 7.678 5.191 1.00 95.19 93 ILE A CA 1
ATOM 732 C C . ILE A 1 93 ? 4.435 9.082 4.605 1.00 95.19 93 ILE A C 1
ATOM 734 O O . ILE A 1 93 ? 5.161 9.231 3.622 1.00 95.19 93 ILE A O 1
ATOM 738 N N . HIS A 1 94 ? 3.802 10.105 5.184 1.00 92.81 94 HIS A N 1
ATOM 739 C CA . HIS A 1 94 ? 3.919 11.488 4.712 1.00 92.81 94 HIS A CA 1
ATOM 740 C C . HIS A 1 94 ? 5.242 12.156 5.105 1.00 92.81 94 HIS A C 1
ATOM 742 O O . HIS A 1 94 ? 5.734 13.007 4.367 1.00 92.81 94 HIS A O 1
ATOM 748 N N . ASN A 1 95 ? 5.823 11.777 6.245 1.00 94.12 95 ASN A N 1
ATOM 749 C CA . ASN A 1 95 ? 7.031 12.412 6.778 1.00 94.12 95 ASN A CA 1
ATOM 750 C C . ASN A 1 95 ? 8.329 11.661 6.448 1.00 94.12 95 ASN A C 1
ATOM 752 O O . ASN A 1 95 ? 9.418 12.233 6.549 1.00 94.12 95 ASN A O 1
ATOM 756 N N . THR A 1 96 ? 8.243 10.389 6.057 1.00 92.25 96 THR A N 1
ATOM 757 C CA . THR A 1 96 ? 9.421 9.604 5.690 1.00 92.25 96 THR A CA 1
ATOM 758 C C . THR A 1 96 ? 9.972 10.028 4.326 1.00 92.25 96 THR A C 1
ATOM 760 O O . THR A 1 96 ? 9.247 10.103 3.336 1.00 92.25 96 THR A O 1
ATOM 763 N N . LYS A 1 97 ? 11.276 10.324 4.264 1.00 87.56 97 LYS A N 1
ATOM 764 C CA . LYS A 1 97 ? 11.946 10.783 3.031 1.00 87.56 97 LYS A CA 1
ATOM 765 C C . LYS A 1 97 ? 12.619 9.652 2.256 1.00 87.56 97 LYS A C 1
ATOM 767 O O . LYS A 1 97 ? 12.595 9.662 1.034 1.00 87.56 97 LYS A O 1
ATOM 772 N N . ASN A 1 98 ? 13.197 8.688 2.973 1.00 88.94 98 ASN A N 1
ATOM 773 C CA . ASN A 1 98 ? 14.055 7.641 2.411 1.00 88.94 98 ASN A CA 1
ATOM 774 C C . ASN A 1 98 ? 13.651 6.241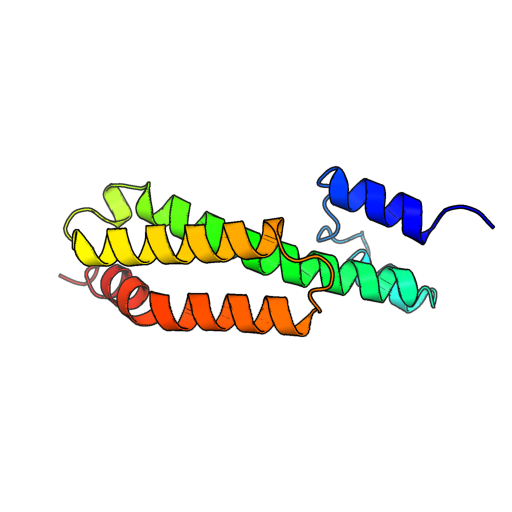 2.906 1.00 88.94 98 ASN A C 1
ATOM 776 O O . ASN A 1 98 ? 14.517 5.402 3.134 1.00 88.94 98 ASN A O 1
ATOM 780 N N . ALA A 1 99 ? 12.354 6.001 3.128 1.00 95.12 99 ALA A N 1
ATOM 781 C CA . ALA A 1 99 ? 11.870 4.663 3.468 1.00 95.12 99 ALA A CA 1
ATOM 782 C C . ALA A 1 99 ? 12.209 3.670 2.353 1.00 95.12 99 ALA A C 1
ATOM 784 O O . ALA A 1 99 ? 12.065 3.974 1.169 1.00 95.12 99 ALA A O 1
ATOM 785 N N . THR A 1 100 ? 12.621 2.474 2.739 1.00 95.94 100 THR A N 1
ATOM 786 C CA . THR A 1 100 ? 12.867 1.337 1.858 1.00 95.94 100 THR A CA 1
ATOM 787 C C . THR A 1 100 ? 11.595 0.505 1.667 1.00 95.94 100 THR A C 1
ATOM 789 O O . THR A 1 100 ? 10.618 0.642 2.404 1.00 95.94 100 THR A O 1
ATOM 792 N N . ILE A 1 101 ? 11.604 -0.408 0.687 1.00 95.31 101 ILE A N 1
ATOM 793 C CA . ILE A 1 101 ? 10.538 -1.417 0.499 1.00 95.31 101 ILE A CA 1
ATOM 794 C C . ILE A 1 101 ? 10.302 -2.209 1.793 1.00 95.31 101 ILE A C 1
ATOM 796 O O . ILE A 1 101 ? 9.165 -2.539 2.144 1.00 95.31 101 ILE A O 1
ATOM 800 N N . GLN A 1 102 ? 11.393 -2.517 2.495 1.00 96.19 102 GLN A N 1
ATOM 801 C CA . GLN A 1 102 ? 11.357 -3.287 3.723 1.00 96.19 102 GLN A CA 1
ATOM 802 C C . GLN A 1 102 ? 10.662 -2.481 4.828 1.00 96.19 102 GLN A C 1
ATOM 804 O O . GLN A 1 102 ? 9.723 -3.003 5.425 1.00 96.19 102 GLN A O 1
ATOM 809 N N . ASP A 1 103 ? 11.001 -1.196 4.994 1.00 97.31 103 ASP A N 1
ATOM 810 C CA . ASP A 1 103 ? 10.366 -0.337 5.999 1.00 97.31 103 ASP A CA 1
ATOM 811 C C . ASP A 1 103 ? 8.839 -0.312 5.831 1.00 97.31 103 ASP A C 1
ATOM 813 O O . ASP A 1 103 ? 8.101 -0.478 6.799 1.00 97.31 103 ASP A O 1
ATOM 817 N N . PHE A 1 104 ? 8.327 -0.173 4.600 1.00 97.56 104 PHE A N 1
ATOM 818 C CA . PHE A 1 104 ? 6.877 -0.238 4.354 1.00 97.56 104 PHE A CA 1
ATOM 819 C C . PHE A 1 104 ? 6.275 -1.591 4.744 1.00 97.56 104 PHE A C 1
ATOM 821 O O . PHE A 1 104 ? 5.176 -1.640 5.300 1.00 97.56 104 PHE A O 1
ATOM 828 N N . SER A 1 105 ? 6.999 -2.679 4.479 1.00 95.81 105 SER A N 1
ATOM 829 C CA . SER A 1 105 ? 6.573 -4.037 4.824 1.00 95.81 105 SER A CA 1
ATOM 830 C C . SER A 1 105 ? 6.522 -4.243 6.342 1.00 95.81 105 SER A C 1
ATOM 832 O O . SER A 1 105 ? 5.560 -4.819 6.844 1.00 95.81 105 SER A O 1
ATOM 834 N N . GLU A 1 106 ? 7.495 -3.719 7.092 1.00 97.31 106 GLU A N 1
ATOM 835 C CA . GLU A 1 106 ? 7.492 -3.746 8.562 1.00 97.31 106 GLU A CA 1
ATOM 836 C C . GLU A 1 106 ? 6.386 -2.884 9.153 1.00 97.31 106 GLU A C 1
ATOM 838 O O . GLU A 1 106 ? 5.692 -3.310 10.076 1.00 97.31 106 GLU A O 1
ATOM 843 N N . GLN A 1 107 ? 6.176 -1.684 8.610 1.00 97.81 107 GLN A N 1
ATOM 844 C CA . GLN A 1 107 ? 5.096 -0.807 9.053 1.00 97.81 107 GLN A CA 1
ATOM 845 C C . GLN A 1 107 ? 3.725 -1.448 8.817 1.00 97.81 107 GLN A C 1
ATOM 847 O O . GLN A 1 107 ? 2.854 -1.334 9.686 1.00 97.81 107 GLN A O 1
ATOM 852 N N . LYS A 1 108 ? 3.554 -2.152 7.689 1.00 96.94 108 LYS A N 1
ATOM 853 C CA . LYS A 1 108 ? 2.347 -2.927 7.386 1.00 96.94 108 LYS A CA 1
ATOM 854 C C . LYS A 1 108 ? 2.179 -4.092 8.349 1.00 96.94 108 LYS A C 1
ATOM 856 O O . LYS A 1 108 ? 1.137 -4.176 8.987 1.00 96.94 108 LYS A O 1
ATOM 861 N N . LYS A 1 109 ? 3.214 -4.910 8.532 1.00 96.56 109 LYS A N 1
ATOM 862 C CA . LYS A 1 109 ? 3.176 -6.043 9.461 1.00 96.56 109 LYS A CA 1
ATOM 863 C C . LYS A 1 109 ? 2.865 -5.608 10.891 1.00 96.56 109 LYS A C 1
ATOM 865 O O . LYS A 1 109 ? 2.001 -6.179 11.535 1.00 96.56 109 LYS A O 1
ATOM 870 N N . HIS A 1 110 ? 3.492 -4.536 11.368 1.00 96.75 110 HIS A N 1
ATOM 871 C CA . HIS A 1 110 ? 3.178 -3.971 12.678 1.00 96.75 110 HIS A CA 1
ATOM 872 C C . HIS A 1 110 ? 1.711 -3.524 12.775 1.00 96.75 110 HIS A C 1
ATOM 874 O O . HIS A 1 110 ? 1.096 -3.649 13.831 1.00 96.75 110 HIS A O 1
ATOM 880 N N . LEU A 1 111 ? 1.148 -2.933 11.716 1.00 96.25 111 LEU A N 1
ATOM 881 C CA . LEU A 1 111 ? -0.268 -2.566 11.700 1.00 96.25 111 LEU A CA 1
ATOM 882 C C . LEU A 1 111 ? -1.154 -3.821 11.739 1.00 96.25 111 LEU A C 1
ATOM 884 O O . LEU A 1 111 ? -2.089 -3.866 12.529 1.00 96.25 111 LEU A O 1
ATOM 888 N N . GLU A 1 112 ? -0.832 -4.847 10.953 1.00 95.94 112 GLU A N 1
ATOM 889 C CA . GLU A 1 112 ? -1.533 -6.138 10.958 1.00 95.94 112 GLU A CA 1
ATOM 890 C C . GLU A 1 112 ? -1.490 -6.799 12.342 1.00 95.94 112 GLU A C 1
ATOM 892 O O . GLU A 1 112 ? -2.533 -7.192 12.850 1.00 95.94 112 GLU A O 1
ATOM 897 N N . ASP A 1 113 ? -0.326 -6.846 12.992 1.00 96.38 113 ASP A N 1
ATOM 898 C CA . ASP A 1 113 ? -0.140 -7.477 14.304 1.00 96.38 113 ASP A CA 1
ATOM 899 C C . ASP A 1 113 ? -0.932 -6.756 15.410 1.00 96.38 113 ASP A C 1
ATOM 901 O O . ASP A 1 113 ? -1.573 -7.398 16.245 1.00 96.38 113 ASP A O 1
ATOM 905 N N . VAL A 1 114 ? -0.938 -5.416 15.405 1.00 95.31 114 VAL A N 1
ATOM 906 C CA . VAL A 1 114 ? -1.723 -4.615 16.364 1.00 95.31 114 VAL A CA 1
ATOM 907 C C . VAL A 1 114 ? -3.226 -4.807 16.151 1.00 95.31 114 VAL A C 1
ATOM 909 O O . VAL A 1 114 ? -3.990 -4.823 17.118 1.00 95.31 114 VAL A O 1
ATOM 912 N N . LEU A 1 115 ? -3.664 -4.958 14.899 1.00 93.25 115 LEU A N 1
ATOM 913 C CA . LEU A 1 115 ? -5.081 -5.061 14.552 1.00 93.25 115 LEU A CA 1
ATOM 914 C C . LEU A 1 115 ? -5.611 -6.494 14.525 1.00 93.25 115 LEU A C 1
ATOM 916 O O . LEU A 1 115 ? -6.823 -6.677 14.620 1.00 93.25 115 LEU A O 1
ATOM 920 N N . ALA A 1 116 ? -4.748 -7.507 14.458 1.00 93.69 116 ALA A N 1
ATOM 921 C CA . ALA A 1 116 ? -5.115 -8.918 14.481 1.00 93.69 116 ALA A CA 1
ATOM 922 C C . ALA A 1 116 ? -6.145 -9.270 15.575 1.00 93.69 116 ALA A C 1
ATOM 924 O O . ALA A 1 116 ? -7.186 -9.838 15.233 1.00 93.69 116 ALA A O 1
ATOM 925 N N . PRO A 1 117 ? -5.960 -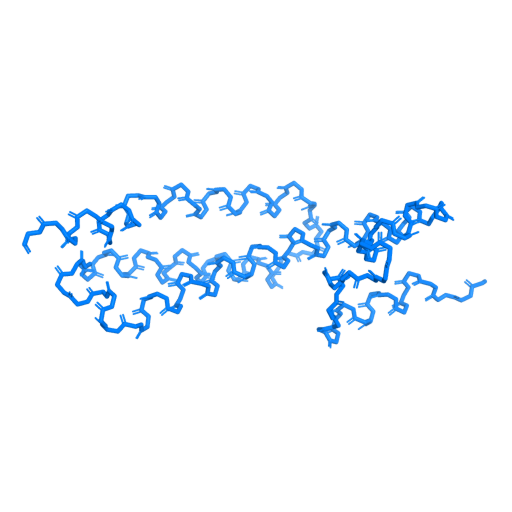8.900 16.863 1.00 92.94 117 PRO A N 1
ATOM 926 C CA . PRO A 1 117 ? -6.960 -9.196 17.891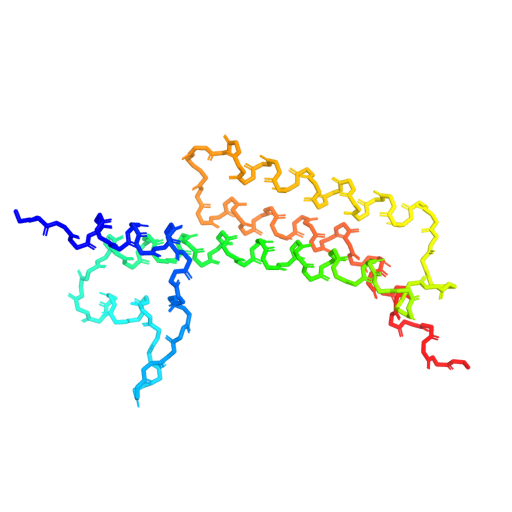 1.00 92.94 117 PRO A CA 1
ATOM 927 C C . PRO A 1 117 ? -8.307 -8.496 17.650 1.00 92.94 117 PRO A C 1
ATOM 929 O O . PRO A 1 117 ? -9.349 -9.029 18.023 1.00 92.94 117 PRO A O 1
ATOM 932 N N . ILE A 1 118 ? -8.310 -7.323 17.016 1.00 91.38 118 ILE A N 1
ATOM 933 C CA . ILE A 1 118 ? -9.522 -6.547 16.721 1.00 91.38 118 ILE A CA 1
ATOM 934 C C . ILE A 1 118 ? -10.269 -7.160 15.530 1.00 91.38 118 ILE A C 1
ATOM 936 O O . ILE A 1 118 ? -11.484 -7.341 15.586 1.00 91.38 118 ILE A O 1
ATOM 940 N N . LEU A 1 119 ? -9.544 -7.556 14.482 1.00 86.81 119 LEU A N 1
ATOM 941 C CA . LEU A 1 119 ? -10.105 -8.248 13.319 1.00 86.81 119 LEU A CA 1
ATOM 942 C C . LEU A 1 119 ? -10.697 -9.613 13.699 1.00 86.81 119 LEU A C 1
ATOM 944 O O . LEU A 1 119 ? -11.746 -9.994 13.185 1.00 86.81 119 LEU A O 1
ATOM 948 N N . LEU A 1 120 ? -10.084 -10.325 14.652 1.00 88.56 120 LEU A N 1
ATOM 949 C CA . LEU A 1 120 ? -10.654 -11.560 15.192 1.00 88.56 120 LEU A CA 1
ATOM 950 C C . LEU A 1 120 ? -12.011 -11.317 15.865 1.00 88.56 120 LEU A C 1
ATOM 952 O O . LEU A 1 120 ? -12.948 -12.062 15.593 1.00 88.56 120 LEU A O 1
ATOM 956 N N . LYS A 1 121 ? -12.154 -10.259 16.679 1.00 86.00 121 LYS A N 1
ATOM 957 C CA . LYS A 1 121 ? -13.440 -9.890 17.311 1.00 86.00 121 LYS A CA 1
ATOM 958 C C . LYS A 1 121 ? -14.543 -9.590 16.287 1.00 86.00 121 LYS A C 1
ATOM 960 O O . LYS A 1 121 ? -15.706 -9.892 16.539 1.00 86.00 121 LYS A O 1
ATOM 965 N N . LEU A 1 122 ? -14.193 -9.012 15.133 1.00 82.88 122 LEU A N 1
ATOM 966 C CA . LEU A 1 122 ? -15.149 -8.726 14.055 1.00 82.88 122 LEU A CA 1
ATOM 967 C C . LEU A 1 122 ? -15.711 -10.001 13.404 1.00 82.88 122 LEU A C 1
ATOM 969 O O . LEU A 1 122 ? -16.887 -10.021 13.024 1.00 82.88 122 LEU A O 1
ATOM 973 N N . ASN A 1 123 ? -14.882 -11.045 13.302 1.00 77.88 123 ASN A N 1
ATOM 974 C CA . ASN A 1 123 ? -15.212 -12.303 12.630 1.00 77.88 123 ASN A CA 1
ATOM 975 C C . ASN A 1 123 ? -15.884 -13.331 13.556 1.00 77.88 123 ASN A C 1
ATOM 977 O O . ASN A 1 123 ? -16.758 -14.064 13.106 1.00 77.88 123 ASN A O 1
ATOM 981 N N . THR A 1 124 ? -15.521 -13.387 14.843 1.00 65.94 124 THR A N 1
ATOM 982 C CA . THR A 1 124 ? -16.017 -14.413 15.786 1.00 65.94 124 THR A CA 1
ATOM 983 C C . THR A 1 124 ? -17.443 -14.188 16.296 1.00 65.94 124 THR A C 1
ATOM 985 O O . THR A 1 124 ? -18.020 -15.080 16.905 1.00 65.94 124 THR A O 1
ATOM 988 N N . GLN A 1 125 ? -18.042 -13.021 16.049 1.00 53.81 125 GLN A N 1
ATOM 989 C CA . GLN A 1 125 ? -19.396 -12.681 16.522 1.00 53.81 125 GLN A CA 1
ATOM 990 C C . GLN A 1 125 ? -20.494 -12.900 15.458 1.00 53.81 125 GLN A C 1
ATOM 992 O O . GLN A 1 125 ? -21.637 -12.522 15.690 1.00 53.81 125 GLN A O 1
ATOM 997 N N . CYS A 1 126 ? -20.179 -13.489 14.295 1.00 48.34 126 CYS A N 1
ATOM 998 C CA . CYS A 1 126 ? -21.182 -13.866 13.282 1.00 48.34 126 CYS A CA 1
ATOM 999 C C . CYS A 1 126 ? -21.847 -15.240 13.530 1.00 48.34 126 CYS A C 1
ATOM 1001 O O . CYS A 1 126 ? -22.678 -15.640 12.722 1.00 48.34 126 CYS A O 1
ATOM 1003 N N . GLU A 1 127 ? -21.499 -15.964 14.601 1.00 45.22 127 GLU A N 1
ATOM 1004 C CA . GLU A 1 127 ? -21.959 -17.349 14.842 1.00 45.22 127 GLU A CA 1
ATOM 1005 C C . GLU A 1 127 ? -22.997 -17.528 15.972 1.00 45.22 127 GLU A C 1
ATOM 1007 O O . GLU A 1 127 ? -23.209 -18.658 16.401 1.00 45.22 127 GLU A O 1
ATOM 1012 N N . ASN A 1 128 ? -23.691 -16.478 16.432 1.00 36.12 128 ASN A N 1
ATOM 1013 C CA . ASN A 1 128 ? -24.762 -16.622 17.439 1.00 36.12 128 ASN A CA 1
ATOM 1014 C C . ASN A 1 128 ? -26.116 -16.094 16.967 1.00 36.12 128 ASN A C 1
ATOM 1016 O O . ASN A 1 128 ? -26.154 -14.946 16.472 1.00 36.12 128 ASN A O 1
#

Secondary structure (DSSP, 8-state):
---HHHHHHHHHHTT---S---TTS--HHHHHHHTT-HHHHHHHHHHHHHHHHHHHHHHHHHHHH-HHHHTTTS-HHHHHHHHHHHHHHHHHHHH-SS--HHHHHHHHHHHHHHHHHHHHHHHHTT--